Protein AF-A0A7W8WLE4-F1 (afdb_monomer_lite)

Secondary structure (DSSP, 8-state):
------SSHHHHHHHHHTGGGS-HHHHHHHHHTTS-HHHHHHHHHHHHHHHHHTT-

Foldseek 3Di:
DLADDDDDPVVVVVSVVCVVVHDPVVNVVVCVVPPDPVVVVVVVVVVVVVVVVVVD

pLDDT: mean 90.86, std 7.98, range [53.97, 97.31]

Sequence (56 aa):
MTGFIVDSVDEAVDAVNRIGELDRARRREAFERRFTATRMTDEYIEVYQELLASKG

Structure (mmCIF, N/CA/C/O backbone):
data_AF-A0A7W8WLE4-F1
#
_entry.id   AF-A0A7W8WLE4-F1
#
loop_
_atom_site.group_PDB
_atom_site.id
_atom_site.type_symbol
_atom_site.label_atom_id
_atom_site.label_alt_id
_atom_site.label_comp_id
_atom_site.label_asym_id
_atom_site.label_entity_id
_atom_site.label_seq_id
_atom_site.pdbx_PDB_ins_code
_atom_site.Cartn_x
_atom_site.Cartn_y
_atom_site.Cartn_z
_atom_site.occupancy
_atom_site.B_iso_or_equiv
_atom_site.auth_seq_id
_atom_site.auth_comp_id
_atom_site.auth_asym_id
_atom_site.auth_atom_id
_atom_site.pdbx_PDB_model_num
ATOM 1 N N . MET A 1 1 ? -1.481 5.226 -13.305 1.00 64.31 1 MET A N 1
ATOM 2 C CA . MET A 1 1 ? -0.930 3.857 -13.312 1.00 64.31 1 MET A CA 1
ATOM 3 C C .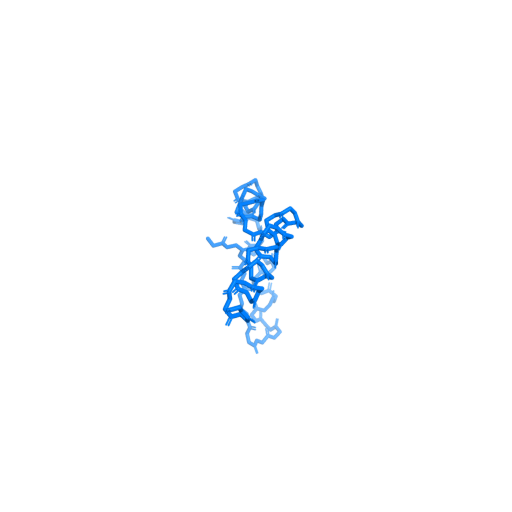 MET A 1 1 ? 0.134 3.749 -12.221 1.00 64.31 1 MET A C 1
ATOM 5 O O . MET A 1 1 ? 1.117 4.484 -12.261 1.00 64.31 1 MET A O 1
ATOM 9 N N . THR A 1 2 ? -0.100 2.938 -11.186 1.00 79.81 2 THR A N 1
ATOM 10 C CA . THR A 1 2 ? 0.812 2.781 -10.030 1.00 79.81 2 THR A CA 1
ATOM 11 C C . THR A 1 2 ? 1.870 1.696 -10.237 1.00 79.81 2 THR A C 1
ATOM 13 O O . THR A 1 2 ? 2.756 1.561 -9.408 1.00 79.81 2 THR A O 1
ATOM 16 N N . GLY A 1 3 ? 1.846 0.979 -11.354 1.00 86.88 3 GLY A N 1
ATOM 17 C CA . GLY A 1 3 ? 2.807 -0.066 -11.684 1.00 86.88 3 GLY A CA 1
ATOM 18 C C . GLY A 1 3 ? 2.310 -0.883 -12.869 1.00 86.88 3 GLY A C 1
ATOM 19 O O . GLY A 1 3 ? 1.354 -0.470 -13.530 1.00 86.88 3 GLY A O 1
ATO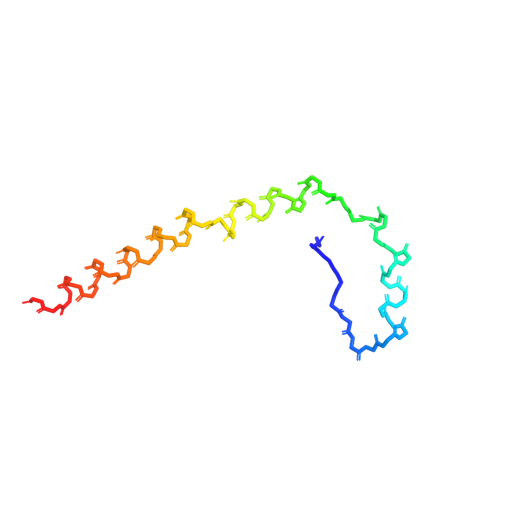M 20 N N . PHE A 1 4 ? 2.940 -2.032 -13.085 1.00 92.56 4 PHE A N 1
ATOM 21 C CA . PHE A 1 4 ? 2.581 -3.008 -14.108 1.00 92.56 4 PHE A CA 1
ATOM 22 C C . PHE A 1 4 ? 2.216 -4.327 -13.418 1.00 92.56 4 PHE A C 1
ATOM 24 O O . PHE A 1 4 ? 2.915 -4.744 -12.497 1.00 92.56 4 PHE A O 1
ATOM 31 N N . ILE A 1 5 ? 1.107 -4.938 -13.829 1.00 93.44 5 ILE A N 1
ATOM 32 C CA . ILE A 1 5 ? 0.741 -6.316 -13.478 1.00 93.44 5 ILE A CA 1
ATOM 33 C C . ILE A 1 5 ? 1.041 -7.134 -14.732 1.00 93.44 5 ILE A C 1
ATOM 35 O O . ILE A 1 5 ? 0.658 -6.704 -15.819 1.00 93.44 5 ILE A O 1
ATOM 39 N N . VAL A 1 6 ? 1.779 -8.229 -14.578 1.00 95.75 6 VAL A N 1
ATOM 40 C CA . VAL A 1 6 ? 2.301 -9.051 -15.677 1.00 95.75 6 VAL A CA 1
ATOM 41 C C . VAL A 1 6 ? 2.089 -10.524 -15.353 1.00 95.75 6 VAL A C 1
ATOM 43 O O . VAL A 1 6 ? 2.119 -10.897 -14.178 1.00 95.75 6 VAL A O 1
ATOM 46 N N . ASP A 1 7 ? 1.913 -11.340 -16.387 1.00 96.62 7 ASP A N 1
ATOM 47 C CA . ASP A 1 7 ? 1.579 -12.764 -16.263 1.00 96.62 7 ASP A CA 1
ATOM 48 C C . ASP A 1 7 ? 2.745 -13.682 -16.677 1.00 96.62 7 ASP A C 1
ATOM 50 O O . ASP A 1 7 ? 2.659 -14.907 -16.564 1.00 96.62 7 ASP A O 1
ATOM 54 N N . SER A 1 8 ? 3.869 -13.106 -17.124 1.00 97.31 8 SER A N 1
ATOM 55 C CA . SER A 1 8 ? 5.078 -13.847 -17.493 1.00 97.31 8 SER A CA 1
ATOM 56 C C . SER A 1 8 ? 6.374 -13.122 -17.121 1.00 97.31 8 SER A C 1
ATOM 58 O O . SER A 1 8 ? 6.401 -11.928 -16.816 1.00 97.31 8 SER A O 1
ATOM 60 N N . VAL A 1 9 ? 7.481 -13.868 -17.147 1.00 96.06 9 VAL A N 1
ATOM 61 C CA . VAL A 1 9 ? 8.820 -13.321 -16.883 1.00 96.06 9 VAL A CA 1
ATOM 62 C C . VAL A 1 9 ? 9.254 -12.365 -17.993 1.00 96.06 9 VAL A C 1
ATOM 64 O O . VAL A 1 9 ? 9.816 -11.317 -17.688 1.00 96.06 9 VAL A O 1
ATOM 67 N N . ASP A 1 10 ? 8.955 -12.677 -19.253 1.00 96.81 10 ASP A N 1
ATOM 68 C CA . ASP A 1 10 ? 9.316 -11.819 -20.387 1.00 96.81 10 ASP A CA 1
ATOM 69 C C . ASP A 1 10 ? 8.604 -10.459 -20.295 1.00 96.81 10 ASP A C 1
ATOM 71 O O . ASP A 1 10 ? 9.235 -9.409 -20.409 1.00 96.81 10 ASP A O 1
ATOM 75 N N . GLU A 1 11 ? 7.316 -10.457 -19.938 1.00 95.94 11 GLU A N 1
ATOM 76 C CA . GLU A 1 11 ? 6.573 -9.221 -19.663 1.00 95.94 11 GL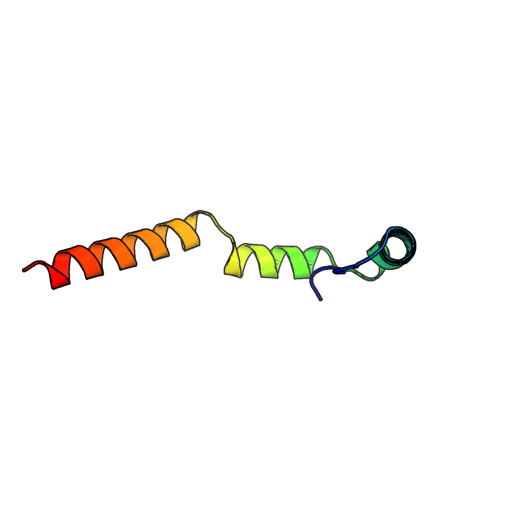U A CA 1
ATOM 77 C C . GLU A 1 11 ? 7.142 -8.443 -18.468 1.00 95.94 11 GLU A C 1
ATOM 79 O O . GLU A 1 11 ? 7.142 -7.210 -18.470 1.00 95.94 11 GLU A O 1
ATOM 84 N N . ALA A 1 12 ? 7.649 -9.135 -17.441 1.00 93.88 12 ALA A N 1
ATOM 85 C CA . ALA A 1 12 ? 8.307 -8.483 -16.313 1.00 93.88 12 ALA A CA 1
ATOM 86 C C . ALA A 1 12 ? 9.603 -7.779 -16.745 1.00 93.88 12 ALA A C 1
ATOM 88 O O . ALA A 1 12 ? 9.867 -6.663 -16.293 1.00 93.88 12 ALA A O 1
ATOM 89 N N . VAL A 1 13 ? 10.389 -8.392 -17.637 1.00 96.25 13 VAL A N 1
ATOM 90 C CA . VAL A 1 13 ? 11.600 -7.781 -18.210 1.00 96.25 13 VAL A CA 1
ATOM 91 C C . VAL A 1 13 ? 11.244 -6.513 -18.990 1.00 96.25 13 VAL A C 1
ATOM 93 O O . VAL A 1 13 ? 11.867 -5.468 -18.784 1.00 96.25 13 VAL A O 1
ATOM 96 N N . ASP A 1 14 ? 10.189 -6.552 -19.801 1.00 94.75 14 ASP A N 1
ATOM 97 C CA . ASP A 1 14 ? 9.703 -5.373 -20.524 1.00 94.75 14 ASP A CA 1
ATOM 98 C C . ASP A 1 14 ? 9.184 -4.282 -19.580 1.00 94.75 14 ASP A C 1
ATOM 100 O O . ASP A 1 14 ? 9.475 -3.094 -19.757 1.00 94.75 14 ASP A O 1
ATOM 104 N N . ALA A 1 15 ? 8.459 -4.665 -18.528 1.00 93.81 15 ALA A N 1
ATOM 105 C CA . ALA A 1 15 ? 7.981 -3.735 -17.514 1.00 93.81 15 ALA A CA 1
ATOM 106 C C . ALA A 1 15 ? 9.138 -3.035 -16.785 1.00 93.81 15 ALA A C 1
ATOM 108 O O . ALA A 1 15 ? 9.028 -1.840 -16.498 1.00 93.81 15 ALA A O 1
ATOM 109 N N . VAL A 1 16 ? 10.257 -3.730 -16.535 1.00 93.38 16 VAL A N 1
ATOM 110 C CA . VAL A 1 16 ? 11.462 -3.144 -15.921 1.00 93.38 16 VAL A CA 1
ATOM 111 C C . VAL A 1 16 ? 12.015 -2.000 -16.766 1.00 93.38 16 VAL A C 1
ATOM 113 O O . VAL A 1 16 ? 12.284 -0.923 -16.227 1.00 93.38 16 VAL A O 1
ATOM 116 N N . ASN A 1 17 ? 12.095 -2.180 -18.086 1.00 93.56 17 ASN A N 1
ATOM 117 C CA . ASN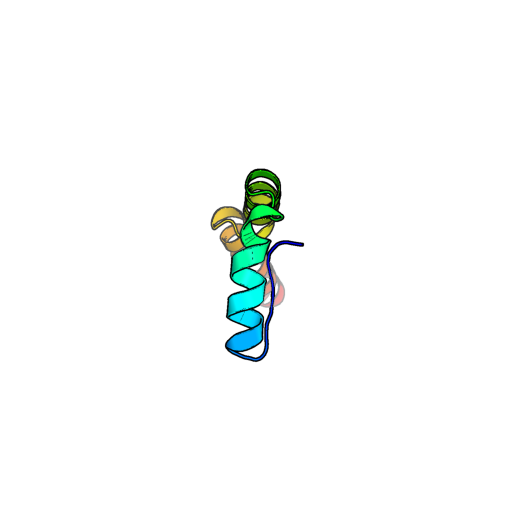 A 1 17 ? 12.550 -1.131 -19.004 1.00 93.56 17 ASN A CA 1
ATOM 118 C C . ASN A 1 17 ? 11.652 0.120 -18.960 1.00 93.56 17 ASN A C 1
ATOM 120 O O . ASN A 1 17 ? 12.106 1.234 -19.219 1.00 93.56 17 ASN A O 1
ATOM 124 N N . ARG A 1 18 ? 10.387 -0.047 -18.564 1.00 91.69 18 ARG A N 1
ATOM 125 C CA . ARG A 1 18 ? 9.370 1.009 -18.492 1.00 91.69 18 ARG A CA 1
ATOM 126 C C . ARG A 1 18 ? 9.196 1.614 -17.098 1.00 91.69 18 ARG A C 1
ATOM 128 O O . ARG A 1 18 ? 8.415 2.550 -16.927 1.00 91.69 18 ARG A O 1
ATOM 135 N N . ILE A 1 19 ? 9.955 1.168 -16.090 1.00 88.81 19 ILE A N 1
ATOM 136 C CA . ILE A 1 19 ? 9.940 1.752 -14.731 1.00 88.81 19 ILE A CA 1
ATOM 137 C C . ILE A 1 19 ? 10.336 3.243 -14.740 1.00 88.81 19 ILE A C 1
ATOM 139 O O . ILE A 1 19 ? 10.012 3.977 -13.809 1.00 88.81 19 ILE A O 1
ATOM 143 N N . GLY A 1 20 ? 11.004 3.736 -15.785 1.00 87.06 20 GLY A N 1
ATOM 144 C CA . GLY A 1 20 ? 11.281 5.168 -15.947 1.00 87.06 20 GLY A CA 1
ATOM 145 C C . GLY A 1 20 ? 10.035 6.023 -16.225 1.00 87.06 20 GLY A C 1
ATOM 146 O O . GLY A 1 20 ? 9.965 7.161 -15.772 1.00 87.06 20 GLY A O 1
ATOM 147 N N . GLU A 1 21 ? 9.013 5.471 -16.892 1.00 89.50 21 GLU A N 1
ATOM 148 C CA . GLU A 1 21 ? 7.735 6.157 -17.200 1.00 89.50 21 GLU A CA 1
ATOM 149 C C . GLU A 1 21 ? 6.909 6.449 -15.938 1.00 89.50 21 GLU A C 1
ATOM 151 O O . GLU A 1 21 ? 5.896 7.153 -15.928 1.00 89.50 21 GLU A O 1
ATOM 156 N N . LEU A 1 22 ? 7.316 5.825 -14.847 1.00 87.56 22 LEU A N 1
ATOM 157 C CA . LEU A 1 22 ? 6.544 5.676 -13.656 1.00 87.56 22 LEU A CA 1
ATOM 158 C C . LEU A 1 22 ? 6.905 6.816 -12.669 1.00 87.56 22 LEU A C 1
ATOM 160 O O . LEU A 1 22 ? 7.804 6.677 -11.847 1.00 87.56 22 LEU A O 1
ATOM 164 N N . ASP A 1 23 ? 6.088 7.877 -12.617 1.00 90.06 23 ASP A N 1
ATOM 165 C CA . ASP A 1 23 ? 6.247 8.992 -11.650 1.00 90.06 23 ASP A CA 1
ATOM 166 C C . ASP A 1 23 ? 6.166 8.537 -10.176 1.00 90.06 23 ASP A C 1
ATOM 168 O O . ASP A 1 23 ? 5.128 8.061 -9.700 1.00 90.06 23 ASP A O 1
ATOM 172 N N . ARG A 1 24 ? 7.281 8.681 -9.449 1.00 88.88 24 ARG A N 1
ATOM 173 C CA . ARG A 1 24 ? 7.417 8.256 -8.049 1.00 88.88 24 ARG A CA 1
ATOM 174 C C . ARG A 1 24 ? 6.638 9.134 -7.073 1.00 88.88 24 ARG A C 1
ATO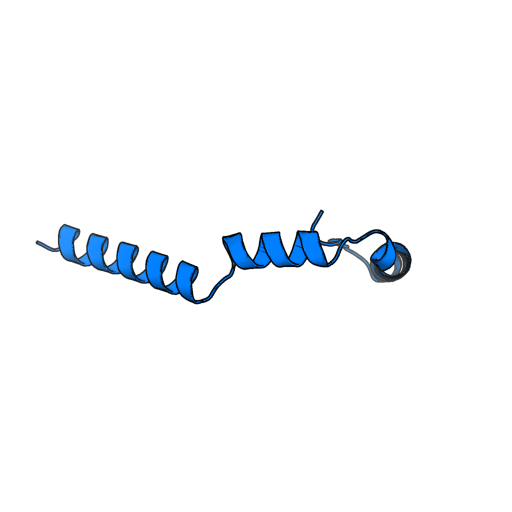M 176 O O . ARG A 1 24 ? 6.058 8.588 -6.135 1.00 88.88 24 ARG A O 1
ATOM 183 N N . ALA A 1 25 ? 6.601 10.448 -7.287 1.00 89.12 25 ALA A N 1
ATOM 184 C CA . ALA A 1 25 ? 5.915 11.377 -6.392 1.00 89.12 25 ALA A CA 1
ATOM 185 C C . ALA A 1 25 ? 4.405 11.126 -6.434 1.00 89.12 25 ALA A C 1
ATOM 187 O O . ALA A 1 25 ? 3.781 10.861 -5.407 1.00 89.12 25 ALA A O 1
ATOM 188 N N . ARG A 1 26 ? 3.844 11.034 -7.644 1.00 87.38 26 ARG A N 1
ATOM 189 C CA . ARG A 1 26 ? 2.417 10.747 -7.833 1.00 87.38 26 ARG A CA 1
ATOM 190 C C . ARG A 1 26 ? 1.989 9.401 -7.240 1.00 87.38 26 ARG A C 1
ATOM 192 O O . ARG A 1 26 ? 0.866 9.253 -6.754 1.00 87.38 26 ARG A O 1
ATOM 199 N N . ARG A 1 27 ? 2.859 8.385 -7.274 1.00 88.50 27 ARG A N 1
ATOM 200 C CA . ARG A 1 27 ? 2.577 7.106 -6.598 1.00 88.50 27 ARG A CA 1
ATOM 201 C C . ARG A 1 27 ? 2.626 7.216 -5.090 1.00 88.50 27 ARG A C 1
ATOM 203 O O . ARG A 1 27 ? 1.800 6.588 -4.431 1.00 88.50 27 ARG A O 1
ATOM 210 N N . ARG A 1 28 ? 3.577 7.982 -4.557 1.00 89.25 28 ARG A N 1
ATOM 211 C CA . ARG A 1 28 ? 3.686 8.196 -3.118 1.00 89.25 28 ARG A CA 1
ATOM 212 C C . ARG A 1 28 ? 2.425 8.865 -2.573 1.00 89.25 28 ARG A C 1
ATOM 214 O O . ARG A 1 28 ? 1.866 8.364 -1.606 1.00 89.25 28 ARG A O 1
ATOM 221 N N . GLU A 1 29 ? 1.906 9.876 -3.260 1.00 89.81 29 GLU A N 1
ATOM 222 C CA . GLU A 1 29 ? 0.631 10.514 -2.901 1.00 89.81 29 GLU A CA 1
ATOM 223 C C . GLU A 1 29 ? -0.549 9.532 -2.942 1.00 89.81 29 GLU A C 1
ATOM 225 O O . GLU A 1 29 ? -1.392 9.497 -2.043 1.00 89.81 29 GLU A O 1
ATOM 230 N N . ALA A 1 30 ? -0.623 8.694 -3.983 1.00 89.50 30 ALA A N 1
ATOM 231 C CA . ALA A 1 30 ? -1.668 7.679 -4.084 1.00 89.50 30 ALA A CA 1
ATOM 232 C C . ALA A 1 30 ? -1.593 6.650 -2.942 1.00 89.50 30 ALA A C 1
ATOM 234 O O . ALA A 1 30 ? -2.639 6.182 -2.487 1.00 89.50 30 ALA A O 1
ATOM 235 N N . PHE A 1 31 ? -0.382 6.321 -2.480 1.00 90.81 31 PHE A N 1
ATOM 236 C CA . PHE A 1 31 ? -0.156 5.460 -1.323 1.00 90.81 31 PHE A CA 1
ATOM 237 C C . PHE A 1 31 ? -0.615 6.129 -0.027 1.00 90.81 31 PHE A C 1
ATOM 239 O O . PHE A 1 31 ? -1.417 5.555 0.704 1.00 90.81 31 PHE A O 1
ATOM 246 N N . GLU A 1 32 ? -0.174 7.359 0.227 1.00 90.25 32 GLU A N 1
ATOM 247 C CA . GLU A 1 32 ? -0.506 8.105 1.448 1.00 90.25 32 GLU A CA 1
ATOM 248 C C . GLU A 1 32 ? -2.012 8.329 1.613 1.00 90.25 32 GLU A C 1
ATOM 250 O O . GLU A 1 32 ? -2.535 8.325 2.723 1.00 90.25 32 GLU A O 1
ATOM 255 N N . ARG A 1 33 ? -2.745 8.441 0.505 1.00 88.62 33 ARG A N 1
ATOM 256 C CA . ARG A 1 33 ? -4.203 8.576 0.545 1.00 88.62 33 ARG A CA 1
ATOM 257 C C . ARG A 1 33 ? -4.962 7.294 0.883 1.00 88.62 33 ARG A C 1
ATOM 259 O O . ARG A 1 33 ? -6.134 7.385 1.240 1.00 88.62 33 ARG A O 1
ATOM 266 N N . ARG A 1 34 ? -4.372 6.116 0.679 1.00 87.94 34 ARG A N 1
ATOM 267 C CA . ARG A 1 34 ? -5.123 4.844 0.658 1.00 87.94 34 ARG A CA 1
ATOM 268 C C . ARG A 1 34 ? -4.593 3.783 1.604 1.00 87.94 34 ARG A C 1
ATOM 270 O O . ARG A 1 34 ? -5.373 2.973 2.077 1.00 87.94 34 ARG A O 1
ATOM 277 N N . PHE A 1 35 ? -3.292 3.771 1.852 1.00 89.75 35 PHE A N 1
ATOM 278 C CA . PHE A 1 35 ? -2.606 2.640 2.471 1.00 89.75 35 PHE A CA 1
ATOM 279 C C . PHE A 1 35 ? -1.791 3.056 3.702 1.00 89.75 35 PHE A C 1
ATOM 281 O O . PHE A 1 35 ? -0.779 2.437 4.025 1.00 89.75 35 PHE A O 1
ATOM 288 N N . THR A 1 36 ? -2.196 4.126 4.389 1.00 94.00 36 THR A N 1
ATOM 289 C CA . THR A 1 36 ? -1.566 4.527 5.651 1.00 94.00 36 THR A CA 1
ATOM 290 C C . THR A 1 36 ? -2.088 3.693 6.811 1.00 94.00 36 THR A C 1
ATOM 292 O O . THR A 1 36 ? -3.262 3.324 6.857 1.00 94.00 36 THR A O 1
ATOM 295 N N . ALA A 1 37 ? -1.214 3.443 7.789 1.00 93.94 37 ALA A N 1
ATOM 296 C CA . ALA A 1 37 ? -1.591 2.758 9.023 1.00 93.94 37 ALA A CA 1
ATOM 297 C C . ALA A 1 37 ? -2.681 3.524 9.791 1.00 93.94 37 ALA A C 1
ATOM 299 O O . ALA A 1 37 ? -3.566 2.901 10.368 1.00 93.94 37 ALA A O 1
ATOM 300 N N . THR A 1 38 ? -2.646 4.862 9.751 1.00 94.25 38 THR A N 1
ATOM 301 C CA . THR A 1 38 ? -3.679 5.730 10.334 1.00 94.25 38 THR A CA 1
ATOM 302 C C . THR A 1 38 ? -5.045 5.437 9.729 1.00 94.25 38 THR A C 1
ATOM 304 O O . THR A 1 38 ? -5.934 5.019 10.456 1.00 94.25 38 THR A O 1
ATOM 307 N N . ARG A 1 39 ? -5.179 5.521 8.394 1.00 92.69 39 ARG A N 1
ATOM 308 C CA . ARG A 1 39 ? -6.449 5.240 7.711 1.00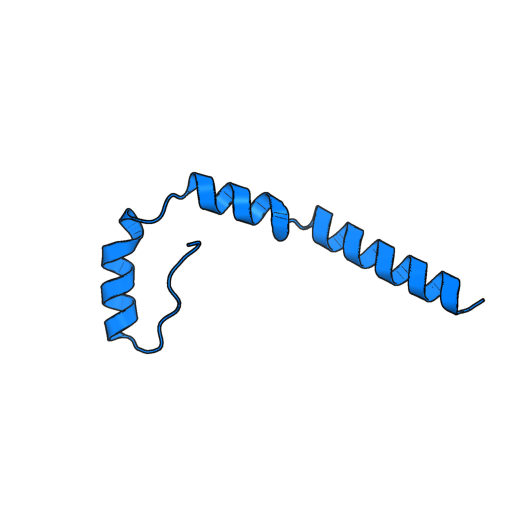 92.69 39 ARG A CA 1
ATOM 309 C C . ARG A 1 39 ? -6.957 3.832 8.012 1.00 92.69 39 ARG A C 1
ATOM 311 O O . ARG A 1 39 ? -8.129 3.665 8.310 1.00 92.69 39 ARG A O 1
ATOM 318 N N . MET A 1 40 ? -6.073 2.836 7.951 1.00 95.56 40 MET A N 1
ATOM 319 C CA . MET A 1 40 ? -6.429 1.459 8.291 1.00 95.56 40 MET A CA 1
ATOM 320 C C . MET A 1 40 ? -6.980 1.375 9.723 1.00 95.56 40 MET A C 1
ATOM 322 O O . MET A 1 40 ? -8.009 0.754 9.948 1.00 95.56 40 MET A O 1
ATOM 326 N N . THR A 1 41 ? -6.308 2.003 10.689 1.00 96.81 41 THR A N 1
ATOM 327 C CA . THR A 1 41 ? -6.714 1.976 12.102 1.00 96.81 41 THR A CA 1
ATOM 328 C C . THR A 1 41 ? -8.070 2.641 12.307 1.00 96.81 41 THR A C 1
ATOM 330 O O . THR A 1 41 ? -8.912 2.074 12.998 1.00 96.81 41 THR A O 1
ATOM 333 N N . ASP A 1 42 ? -8.293 3.792 11.675 1.00 95.44 42 ASP A N 1
ATOM 334 C CA . ASP A 1 42 ? -9.562 4.516 11.743 1.00 95.44 42 ASP A CA 1
ATOM 335 C C . ASP A 1 42 ? -10.710 3.657 11.182 1.00 95.44 42 ASP A C 1
ATOM 337 O O . ASP A 1 42 ? -11.720 3.474 11.857 1.00 95.44 42 ASP A O 1
ATOM 341 N N . GLU A 1 43 ? -10.512 3.019 10.020 1.00 94.56 43 GLU A N 1
ATOM 342 C CA . GLU A 1 43 ? -11.489 2.091 9.423 1.00 94.56 43 GLU A CA 1
ATOM 343 C C . GLU A 1 43 ? -11.785 0.888 10.343 1.00 94.56 43 GLU A C 1
ATOM 345 O O . GLU A 1 43 ? -12.935 0.475 10.487 1.00 94.56 43 GLU A O 1
ATOM 350 N N . TYR A 1 44 ? -10.773 0.329 11.019 1.00 96.19 44 TYR A N 1
ATOM 351 C CA . TYR A 1 44 ? -10.996 -0.742 12.001 1.00 96.19 44 TYR A CA 1
ATOM 352 C C . TYR A 1 44 ? -11.809 -0.263 13.206 1.00 96.19 44 TYR A C 1
ATOM 354 O O . TYR A 1 44 ? -12.667 -0.998 13.698 1.00 96.19 44 TYR A O 1
ATOM 362 N N . ILE A 1 45 ? -11.532 0.943 13.706 1.00 96.94 45 ILE A N 1
ATOM 363 C CA . ILE A 1 45 ? -12.265 1.524 14.833 1.00 96.94 45 ILE A CA 1
ATOM 364 C C . ILE A 1 45 ? -13.737 1.712 14.462 1.00 96.94 45 ILE A C 1
ATOM 366 O O . ILE A 1 45 ? -14.596 1.334 15.258 1.00 96.94 45 ILE A O 1
ATOM 370 N N . GLU A 1 46 ? -14.027 2.234 13.269 1.00 96.62 46 GLU A N 1
ATOM 371 C CA . GLU A 1 46 ? -15.397 2.398 12.764 1.00 96.62 46 GLU A CA 1
ATOM 372 C C . GLU A 1 46 ? -16.151 1.060 12.759 1.00 96.62 46 GLU A C 1
ATOM 374 O O . GLU A 1 46 ? -17.217 0.949 13.365 1.00 96.62 46 GLU A O 1
ATOM 379 N N . VAL A 1 47 ? -15.552 0.003 12.200 1.00 96.69 47 VAL A N 1
ATOM 380 C CA . VAL A 1 47 ? -16.153 -1.343 12.191 1.00 96.69 47 VAL A CA 1
ATOM 381 C C . VAL A 1 47 ? -16.419 -1.862 13.609 1.00 96.69 47 VAL A C 1
ATOM 383 O O . VAL A 1 47 ? -17.471 -2.451 13.876 1.00 96.69 47 VAL A O 1
ATOM 386 N N . TYR A 1 48 ? -15.496 -1.651 14.551 1.00 96.69 48 TYR A N 1
ATOM 387 C CA . TYR A 1 48 ? -15.717 -2.064 15.938 1.00 96.69 48 TYR A CA 1
ATOM 388 C C . TYR A 1 48 ? -16.830 -1.265 16.620 1.00 96.69 48 TYR A C 1
ATOM 390 O O . TYR A 1 48 ? -17.603 -1.841 17.388 1.00 96.69 48 TYR A O 1
ATOM 398 N N . GLN A 1 49 ? -16.944 0.033 16.338 1.00 96.12 49 GLN A N 1
ATOM 399 C CA . GLN A 1 49 ? -18.027 0.868 16.856 1.00 96.12 49 GLN A CA 1
ATOM 400 C C . GLN A 1 49 ? -19.391 0.407 16.327 1.00 96.12 49 GLN A C 1
ATOM 402 O O . GLN A 1 49 ? -20.323 0.256 17.116 1.00 96.12 49 GLN A O 1
ATOM 407 N N . GLU A 1 50 ? -19.500 0.099 15.032 1.00 96.00 50 GLU A N 1
ATOM 408 C CA . GLU A 1 50 ? -20.720 -0.454 14.425 1.00 96.00 50 GLU A CA 1
ATOM 409 C C . GLU A 1 50 ? -21.107 -1.813 15.028 1.00 96.00 50 GLU A C 1
ATOM 411 O O . GLU A 1 50 ? -22.277 -2.073 15.333 1.00 96.00 50 GLU A O 1
ATOM 416 N N . LEU A 1 51 ? -20.124 -2.688 15.259 1.00 96.12 51 LEU A N 1
ATOM 417 C CA . LEU A 1 51 ? -20.364 -3.990 15.877 1.00 96.12 51 LEU A CA 1
ATOM 418 C C . LEU A 1 51 ? -20.858 -3.860 17.325 1.00 96.12 51 LEU A C 1
ATOM 420 O O . LEU A 1 51 ? -21.714 -4.630 17.756 1.00 96.12 51 LEU A O 1
ATOM 424 N N . LEU A 1 52 ? -20.327 -2.902 18.085 1.00 96.19 52 LEU A N 1
ATOM 425 C CA . LEU A 1 52 ? -20.790 -2.634 19.446 1.00 96.19 52 LEU A CA 1
ATOM 426 C C . LEU A 1 52 ? -22.197 -2.024 19.451 1.00 96.19 52 LEU A C 1
ATOM 428 O O . LEU A 1 52 ? -23.016 -2.420 20.276 1.00 96.19 52 LEU A O 1
ATOM 432 N N . ALA A 1 53 ? -22.497 -1.119 18.515 1.00 92.38 53 ALA A N 1
ATOM 433 C CA . ALA A 1 53 ? -23.809 -0.485 18.388 1.00 92.38 53 ALA A CA 1
ATOM 434 C C . ALA A 1 53 ? -24.913 -1.456 17.932 1.00 92.38 53 ALA A C 1
ATOM 436 O O . ALA A 1 53 ? -26.062 -1.298 18.323 1.00 92.38 53 ALA A O 1
ATOM 437 N N . SER A 1 54 ? -24.574 -2.469 17.131 1.00 84.06 54 SER A N 1
ATOM 438 C CA . SER A 1 54 ? -25.519 -3.502 16.670 1.00 84.06 54 SER A CA 1
ATOM 439 C C . SER A 1 54 ? -25.756 -4.639 17.674 1.00 84.06 54 SER A C 1
ATOM 441 O O . SER A 1 54 ? -26.653 -5.456 17.468 1.00 84.06 54 SER A O 1
ATOM 443 N N . LYS A 1 55 ? -24.962 -4.717 18.752 1.00 67.19 55 LYS A N 1
ATOM 444 C CA . LYS A 1 55 ? -25.089 -5.726 19.820 1.00 67.19 55 LYS A CA 1
ATOM 445 C C . LYS A 1 55 ? -25.857 -5.245 21.064 1.00 67.19 55 LYS A C 1
ATOM 447 O O . LYS A 1 55 ? -25.874 -5.976 22.056 1.00 67.19 55 LYS A O 1
ATOM 452 N N . GLY A 1 56 ? -26.474 -4.063 21.022 1.00 53.97 56 GLY A N 1
ATOM 453 C CA . GLY A 1 56 ? -27.369 -3.529 22.061 1.00 53.97 56 GLY A CA 1
ATOM 454 C C . GLY A 1 56 ? -28.796 -3.394 21.557 1.00 53.97 56 GLY A C 1
ATOM 455 O O . GLY A 1 56 ? -29.710 -3.557 22.394 1.00 53.97 56 GLY A O 1
#

Radius of gyration: 18.61 Å; chains: 1; bounding box: 40×25×43 Å